Protein AF-A0A0B3AKC8-F1 (afdb_monomer)

Foldseek 3Di:
DDDPPPPVVVVVVVVVVVVVVVVVVVVVVVVCVVVVVVPVVVVLQVLVVFWDKDWDDKPPFAQFKIKTKIATADGHDWFQWKWKWFAQPPDIFDIDIDGGGDDHGDIDIDMDGNNRDGPGQKMWMWTWHQDPVRDTHTHPDTHMDGDDDD

Mean predicted aligned error: 10.07 Å

Radius of gyration: 28.1 Å; Cα contacts (8 Å, |Δi|>4): 269; chains: 1; bounding box: 77×30×83 Å

Nearest PDB structures (foldseek):
  4pw9-assembly1_A  TM=4.532E-01  e=1.188E-01  Sinorhizobium meliloti 1021
  1qvy-assembly3_C  TM=3.817E-01  e=1.068E-01  Homo sapiens
  5eii-assembly2_G  TM=4.552E-01  e=4.509E-01  Saccharomyces cerevisiae
  6tav-assembly1_C  TM=4.743E-01  e=9.516E-01  Homo sapiens
  4rrp-assembly6_R  TM=3.997E-01  e=2.008E+00  Saccharomyces cerevisiae AWRI796

Solvent-accessible surface area (backbone atoms only — not comparable to full-atom values): 8304 Å² total; per-residue (Å²): 138,84,86,74,74,67,63,59,57,56,54,50,52,52,50,53,52,52,52,51,53,52,54,53,53,55,54,50,52,55,52,50,59,61,49,63,68,46,54,60,58,52,50,50,52,55,53,42,69,36,48,48,55,46,69,78,51,76,46,80,42,35,38,54,31,30,34,37,33,41,34,26,43,74,53,55,76,88,40,48,19,39,34,38,34,38,22,52,87,84,50,76,24,41,83,41,80,44,78,49,62,71,58,64,67,39,74,46,80,43,80,40,70,58,31,59,33,59,60,50,36,32,37,36,36,27,48,27,38,67,44,98,86,71,46,80,45,64,39,94,63,63,42,70,39,74,54,85,81,128

Sequence (150 aa):
METKKGMSAIVITVIMVALALVAVGVVWTVINNLIGGKSDEINLQLECLDIQIESTTATNCTGTACNLFVERKAGGRDIDGIKVVFNDGTISGTVLDRPGNIVPLATVSQSWANVGVNNPIEVGITPYFIGKAGDQQLCPRTNTKTFWKF

Structure (mmCIF, N/CA/C/O backbone):
data_AF-A0A0B3AKC8-F1
#
_entry.id   AF-A0A0B3AKC8-F1
#
loop_
_atom_site.group_PDB
_atom_site.id
_atom_site.type_symbol
_atom_site.label_atom_id
_atom_site.label_alt_id
_atom_site.label_comp_id
_atom_site.label_asym_id
_atom_site.label_entity_id
_atom_site.label_seq_id
_atom_site.pdbx_PDB_ins_code
_atom_site.Cartn_x
_atom_site.Cartn_y
_atom_site.Cartn_z
_atom_site.occupancy
_atom_site.B_iso_or_equiv
_atom_site.auth_seq_id
_atom_site.auth_comp_id
_atom_site.auth_asym_id
_atom_site.auth_atom_id
_atom_site.pdbx_PDB_model_num
ATOM 1 N N . MET A 1 1 ? -55.822 17.132 60.961 1.00 43.38 1 MET A N 1
ATOM 2 C CA . MET A 1 1 ? -55.069 17.799 59.875 1.00 43.38 1 MET A CA 1
ATOM 3 C C . MET A 1 1 ? -53.914 16.887 59.505 1.00 43.38 1 MET A C 1
ATOM 5 O O . MET A 1 1 ? -52.944 16.819 60.244 1.00 43.38 1 MET A O 1
ATOM 9 N N . GLU A 1 2 ? -54.081 16.084 58.457 1.00 51.84 2 GLU A N 1
ATOM 10 C CA . GLU A 1 2 ? -53.165 14.982 58.142 1.00 51.84 2 GLU A CA 1
ATOM 11 C C . GLU A 1 2 ? -51.930 15.451 57.361 1.00 51.84 2 GLU A C 1
ATOM 13 O O . GLU A 1 2 ? -52.012 16.191 56.379 1.00 51.84 2 GLU A O 1
ATOM 18 N N . THR A 1 3 ? -50.761 15.013 57.815 1.00 58.09 3 THR A N 1
ATOM 19 C CA . THR A 1 3 ? -49.432 15.394 57.338 1.00 58.09 3 THR A CA 1
ATOM 20 C C . THR A 1 3 ? -49.045 14.640 56.058 1.00 58.09 3 THR A C 1
ATOM 22 O O . THR A 1 3 ? -48.255 13.705 56.072 1.00 58.09 3 THR A O 1
ATOM 25 N N . LYS A 1 4 ? -49.537 15.095 54.896 1.00 55.31 4 LYS A N 1
ATOM 26 C CA . LYS A 1 4 ? -49.154 14.565 53.563 1.00 55.31 4 LYS A CA 1
ATOM 27 C C . LYS A 1 4 ? -47.834 15.120 52.987 1.00 55.31 4 LYS A C 1
ATOM 29 O O . LYS A 1 4 ? -47.581 14.986 51.795 1.00 55.31 4 LYS A O 1
ATOM 34 N N . LYS A 1 5 ? -46.971 15.750 53.795 1.00 58.25 5 LYS A N 1
ATOM 35 C CA . LYS A 1 5 ? -45.754 16.436 53.301 1.00 58.25 5 LYS A CA 1
ATOM 36 C C . LYS A 1 5 ? -44.542 15.520 53.045 1.00 58.25 5 LYS A C 1
ATOM 38 O O . LYS A 1 5 ? -43.607 15.953 52.385 1.00 58.25 5 LYS A O 1
ATOM 43 N N . GLY A 1 6 ? -44.554 14.267 53.516 1.00 59.62 6 GLY A N 1
ATOM 44 C CA . GLY A 1 6 ? -43.415 13.340 53.379 1.00 59.62 6 GLY A CA 1
ATOM 45 C C . GLY A 1 6 ? -43.325 12.591 52.041 1.00 59.62 6 GLY A C 1
ATOM 46 O O . GLY A 1 6 ? -42.226 12.317 51.569 1.00 59.62 6 GLY A O 1
ATOM 47 N N . MET A 1 7 ? -44.458 12.292 51.390 1.00 60.22 7 MET A N 1
ATOM 48 C CA . MET A 1 7 ? -44.462 11.485 50.157 1.00 60.22 7 MET A CA 1
ATOM 49 C C . MET A 1 7 ? -43.961 12.250 48.921 1.00 60.22 7 MET A C 1
ATOM 51 O O . MET A 1 7 ? -43.312 11.655 48.066 1.00 60.22 7 MET A O 1
ATOM 55 N N . SER A 1 8 ? -44.179 13.567 48.828 1.00 68.19 8 SER A N 1
ATOM 56 C CA . SER A 1 8 ? -43.710 14.348 47.670 1.00 68.19 8 SER A CA 1
ATOM 57 C C . SER A 1 8 ? -42.188 14.463 47.589 1.00 68.19 8 SER A C 1
ATOM 59 O O . SER A 1 8 ? -41.654 14.515 46.488 1.00 68.19 8 SER A O 1
ATOM 61 N N . ALA A 1 9 ? -41.479 14.470 48.722 1.00 83.06 9 ALA A N 1
ATOM 62 C CA . ALA A 1 9 ? -40.024 14.620 48.721 1.00 83.06 9 ALA A CA 1
ATOM 63 C C . ALA A 1 9 ? -39.324 13.405 48.089 1.00 83.06 9 ALA A C 1
ATOM 65 O O . ALA A 1 9 ? -38.427 13.567 47.268 1.00 83.06 9 ALA A O 1
ATOM 66 N N . ILE A 1 10 ? -39.784 12.196 48.419 1.00 88.88 10 ILE A N 1
ATOM 67 C CA . ILE A 1 10 ? -39.231 10.938 47.894 1.00 88.88 10 ILE A CA 1
ATOM 68 C C . ILE A 1 10 ? -39.519 10.800 46.397 1.00 88.88 10 ILE A C 1
ATOM 70 O O . ILE A 1 10 ? -38.665 10.381 45.623 1.00 88.88 10 ILE A O 1
ATOM 74 N N . VAL A 1 11 ? -40.718 11.191 45.963 1.00 89.12 11 VAL A N 1
ATOM 75 C CA . VAL A 1 11 ? -41.076 11.148 44.540 1.00 89.12 11 VAL A CA 1
ATOM 76 C C . VAL A 1 11 ? -40.176 12.087 43.730 1.00 89.12 11 VAL A C 1
ATOM 78 O O . VAL A 1 11 ? -39.688 11.705 42.670 1.00 89.12 11 VAL A O 1
ATOM 81 N N . ILE A 1 12 ? -39.881 13.282 44.249 1.00 90.12 12 ILE A N 1
ATOM 82 C CA . ILE A 1 12 ? -38.999 14.245 43.577 1.00 90.12 12 ILE A CA 1
ATOM 83 C C . ILE A 1 12 ? -37.561 13.720 43.479 1.00 90.12 12 ILE A C 1
ATOM 85 O O . ILE A 1 12 ? -36.944 13.848 42.421 1.00 90.12 12 ILE A O 1
ATOM 89 N N . THR A 1 13 ? -37.021 13.105 44.536 1.00 91.88 13 THR A N 1
ATOM 90 C CA . THR A 1 13 ? -35.653 12.562 44.497 1.00 91.88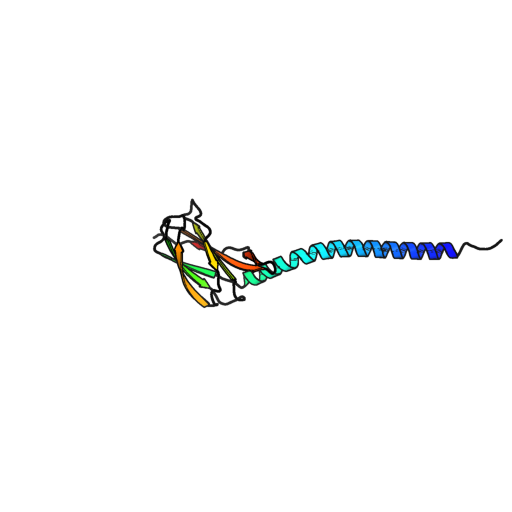 13 THR A CA 1
ATOM 91 C C . THR A 1 13 ? -35.530 11.400 43.516 1.00 91.88 13 THR A C 1
ATOM 93 O O . THR A 1 13 ? -34.560 11.347 42.762 1.00 91.88 13 THR A O 1
ATOM 96 N N . VAL A 1 14 ? -36.528 10.515 43.446 1.00 92.44 14 VAL A N 1
ATOM 97 C CA . VAL A 1 14 ? -36.554 9.420 42.464 1.00 92.44 14 VAL A CA 1
ATOM 98 C C . VAL A 1 14 ? -36.604 9.960 41.033 1.00 92.44 14 VAL A C 1
ATOM 100 O O . VAL A 1 14 ? -35.860 9.483 40.179 1.00 92.44 14 VAL A O 1
ATOM 103 N N . ILE A 1 15 ? -37.414 10.991 40.770 1.00 93.62 15 ILE A N 1
ATOM 104 C CA . ILE A 1 15 ? -37.479 11.631 39.448 1.00 93.62 15 ILE A CA 1
ATOM 105 C C . ILE A 1 15 ? -36.144 12.302 39.095 1.00 93.62 15 ILE A C 1
ATOM 107 O O . ILE A 1 15 ? -35.675 12.149 37.969 1.00 93.62 15 ILE A O 1
ATOM 111 N N . MET A 1 16 ? -35.489 12.987 40.041 1.00 94.00 16 MET A N 1
ATOM 112 C CA . MET A 1 16 ? -34.156 13.562 39.809 1.00 94.00 16 MET A CA 1
ATOM 113 C C . MET A 1 16 ? -33.124 12.496 39.433 1.00 94.00 16 MET A C 1
ATOM 115 O O . MET A 1 16 ? -32.374 12.683 38.476 1.00 94.00 16 MET A O 1
ATOM 119 N N . VAL A 1 17 ? -33.094 11.371 40.154 1.00 95.31 17 VAL A N 1
ATOM 120 C CA . VAL A 1 17 ? -32.161 10.273 39.861 1.00 95.31 17 VAL A CA 1
ATOM 121 C C . VAL A 1 17 ? -32.475 9.640 38.504 1.00 95.31 17 VAL A C 1
ATOM 123 O O . VAL A 1 17 ? -31.561 9.399 37.717 1.00 95.31 17 VAL A O 1
ATOM 126 N N . ALA A 1 18 ? -33.754 9.431 38.182 1.00 94.75 18 ALA A N 1
ATOM 127 C CA . ALA A 1 18 ? -34.166 8.893 36.888 1.00 94.75 18 ALA A CA 1
ATOM 128 C C . ALA A 1 18 ? -33.732 9.802 35.724 1.00 94.75 18 ALA A C 1
ATOM 130 O O . ALA A 1 18 ? -33.176 9.318 34.739 1.00 94.75 18 ALA A O 1
ATOM 131 N N . LEU A 1 19 ? -33.911 11.121 35.854 1.00 95.31 19 LEU A N 1
ATOM 132 C CA . LEU A 1 19 ? -33.470 12.093 34.849 1.00 95.31 19 LEU A CA 1
ATOM 133 C C . LEU A 1 19 ? -31.944 12.112 34.687 1.00 95.31 19 LEU A C 1
ATOM 135 O O . LEU A 1 19 ? -31.450 12.204 33.563 1.00 95.31 19 LEU A O 1
ATOM 139 N N . ALA A 1 20 ? -31.195 11.970 35.782 1.00 95.75 20 ALA A N 1
ATOM 140 C CA . ALA A 1 20 ? -29.739 11.878 35.725 1.00 95.75 20 ALA A CA 1
ATOM 141 C C . ALA A 1 20 ? -29.271 10.627 34.958 1.00 95.75 20 ALA A C 1
ATOM 143 O O . ALA A 1 20 ? -28.373 10.724 34.123 1.00 95.75 20 ALA A O 1
ATOM 144 N N . LEU A 1 21 ? -29.908 9.469 35.169 1.00 95.38 21 LEU A N 1
ATOM 145 C CA . LEU A 1 21 ? -29.582 8.238 34.437 1.00 95.38 21 LEU A CA 1
ATOM 146 C C . LEU A 1 21 ? -29.880 8.356 32.938 1.00 95.38 21 LEU A C 1
ATOM 148 O O . LEU A 1 21 ? -29.085 7.896 32.118 1.00 95.38 21 LEU A O 1
ATOM 152 N N . VAL A 1 22 ? -30.983 9.016 32.572 1.00 96.00 22 VAL A N 1
ATOM 153 C CA . VAL A 1 22 ? -31.310 9.298 31.165 1.00 96.00 22 VAL A CA 1
ATOM 154 C C . VAL A 1 22 ? -30.238 10.182 30.531 1.00 96.00 22 VAL A C 1
ATOM 156 O O . VAL A 1 22 ? -29.753 9.868 29.445 1.00 96.00 22 VAL A O 1
ATOM 159 N N . ALA A 1 23 ? -29.815 11.246 31.219 1.00 95.25 23 ALA A N 1
ATOM 160 C CA . ALA A 1 23 ? -28.760 12.128 30.728 1.00 95.25 23 ALA A CA 1
ATOM 161 C C . ALA A 1 23 ? -27.441 11.369 30.488 1.00 95.25 23 ALA A C 1
ATOM 163 O O . ALA A 1 23 ? -26.830 11.515 29.429 1.00 95.25 23 ALA A O 1
ATOM 164 N N . VAL A 1 24 ? -27.036 10.500 31.423 1.00 95.50 24 VAL 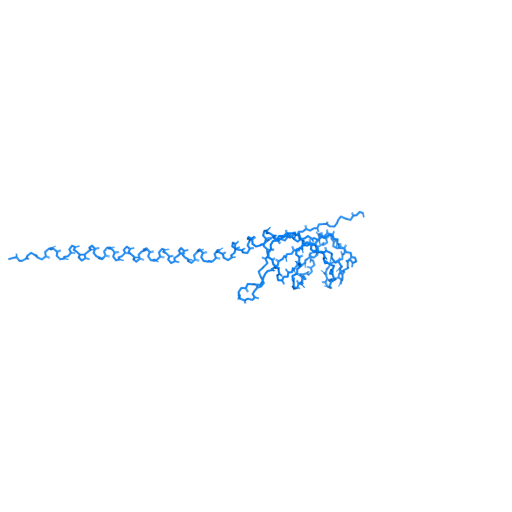A N 1
ATOM 165 C CA . VAL A 1 24 ? -25.841 9.651 31.269 1.00 95.50 24 VAL A CA 1
ATOM 166 C C . VAL A 1 24 ? -25.986 8.689 30.084 1.00 95.50 24 VAL A C 1
ATOM 168 O O . VAL A 1 24 ? -25.044 8.532 29.308 1.00 95.50 24 VAL A O 1
ATOM 171 N N . GLY A 1 25 ? -27.165 8.091 29.889 1.00 94.12 25 GLY A N 1
ATOM 172 C CA . GLY A 1 25 ? -27.431 7.186 28.765 1.00 94.12 25 GLY A CA 1
ATOM 173 C C . GLY A 1 25 ? -27.289 7.856 27.392 1.00 94.12 25 GLY A C 1
ATOM 174 O O . GLY A 1 25 ? -26.708 7.278 26.468 1.00 94.12 25 GLY A O 1
ATOM 175 N N . VAL A 1 26 ? -27.752 9.103 27.261 1.00 93.44 26 VAL A N 1
ATOM 176 C CA . VAL A 1 26 ? -27.596 9.881 26.019 1.00 93.44 26 VAL A CA 1
ATOM 177 C C . VAL A 1 26 ? -26.122 10.187 25.752 1.00 93.44 26 VAL A C 1
ATOM 179 O O . VAL A 1 26 ? -25.644 9.969 24.638 1.00 93.44 26 VAL A O 1
ATOM 182 N N . VAL A 1 27 ? -25.379 10.622 26.775 1.00 93.94 27 VAL A N 1
ATOM 183 C CA . VAL A 1 27 ? -23.939 10.903 26.650 1.00 93.94 27 VAL A CA 1
ATOM 184 C C . VAL A 1 27 ? -23.167 9.648 26.234 1.00 93.94 27 VAL A C 1
ATOM 186 O O . VAL A 1 27 ? -22.337 9.714 25.327 1.00 93.94 27 VAL A O 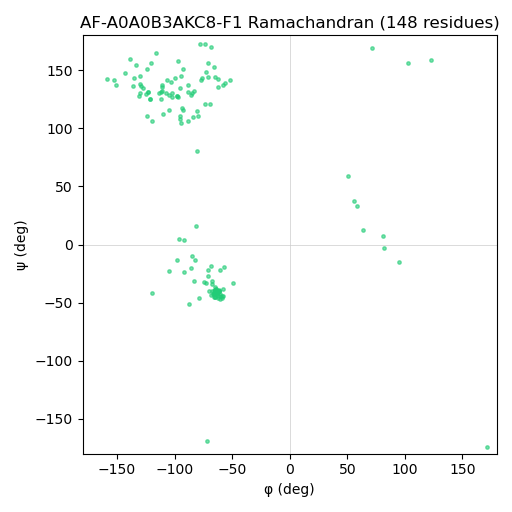1
ATOM 189 N N . TRP A 1 28 ? -23.481 8.489 26.820 1.00 91.81 28 TRP A N 1
ATOM 190 C CA . TRP A 1 28 ? -22.833 7.222 26.471 1.00 91.81 28 TRP A CA 1
ATOM 191 C C . TRP A 1 28 ? -23.058 6.825 25.009 1.00 91.81 28 TRP A C 1
ATOM 193 O O . TRP A 1 28 ? -22.132 6.377 24.336 1.00 91.81 28 TRP A O 1
ATOM 203 N N . THR A 1 29 ? -24.266 7.050 24.490 1.00 90.44 29 THR A N 1
ATOM 204 C CA . THR A 1 29 ? -24.606 6.744 23.092 1.00 90.44 29 THR A CA 1
ATOM 205 C C . THR A 1 29 ? -23.765 7.572 22.118 1.00 90.44 29 THR A C 1
ATOM 207 O O . THR A 1 29 ? -23.222 7.035 21.152 1.00 90.44 29 THR A O 1
ATOM 210 N N . VAL A 1 30 ? -23.598 8.871 22.389 1.00 88.25 30 VAL A N 1
ATOM 211 C CA . VAL A 1 30 ? -22.768 9.759 21.558 1.00 88.25 30 VAL A CA 1
ATOM 212 C C . VAL A 1 30 ? -21.299 9.341 21.605 1.00 88.25 30 VAL A C 1
ATOM 214 O O . VAL A 1 30 ? -20.660 9.237 20.560 1.00 88.25 30 VAL A O 1
ATOM 217 N N . ILE A 1 31 ? -20.771 9.047 22.798 1.00 88.19 31 ILE A N 1
ATOM 218 C CA . ILE A 1 31 ? -19.385 8.592 22.969 1.00 88.19 31 ILE A CA 1
ATOM 219 C C . ILE A 1 31 ? -19.147 7.280 22.210 1.00 88.19 31 ILE A C 1
ATOM 221 O O . ILE A 1 31 ? -18.173 7.170 21.469 1.00 88.19 31 ILE A O 1
ATOM 225 N N . ASN A 1 32 ? -20.048 6.305 22.340 1.00 85.62 32 ASN A N 1
ATOM 226 C CA . ASN A 1 32 ? -19.888 4.997 21.710 1.00 85.62 32 ASN A CA 1
ATOM 227 C C . ASN A 1 32 ? -19.917 5.082 20.175 1.00 85.62 32 ASN A C 1
ATOM 229 O O . ASN A 1 32 ? -19.111 4.437 19.506 1.00 85.62 32 ASN A O 1
ATOM 233 N N . ASN A 1 33 ? -20.784 5.934 19.619 1.00 82.06 33 ASN A N 1
ATOM 234 C CA . ASN A 1 33 ? -20.830 6.182 18.177 1.00 82.06 33 ASN A CA 1
ATOM 235 C C . ASN A 1 33 ? -19.547 6.855 17.658 1.00 82.06 33 ASN A C 1
ATOM 237 O O . ASN A 1 33 ? -19.085 6.530 16.566 1.00 82.06 33 ASN A O 1
ATOM 241 N N . LEU A 1 34 ? -18.942 7.762 18.435 1.00 80.38 34 LEU A N 1
ATOM 242 C CA . LEU A 1 34 ? -17.689 8.428 18.060 1.00 80.38 34 LEU A CA 1
ATOM 243 C C . LEU A 1 34 ? -16.463 7.508 18.151 1.00 80.38 34 LEU A C 1
ATOM 245 O O . LEU A 1 34 ? -15.528 7.668 17.367 1.00 80.38 34 LEU A O 1
ATOM 249 N N . ILE A 1 35 ? -16.443 6.573 19.103 1.00 77.88 35 ILE A N 1
ATOM 250 C CA . ILE A 1 35 ? -15.322 5.641 19.292 1.00 77.88 35 ILE A CA 1
ATOM 251 C C . ILE A 1 35 ? -15.387 4.503 18.270 1.00 77.88 35 ILE A C 1
ATOM 253 O O . ILE A 1 35 ? -14.376 4.214 17.631 1.00 77.88 35 ILE A O 1
ATOM 257 N N . GLY A 1 36 ? -16.565 3.901 18.067 1.00 69.88 36 GLY A N 1
ATOM 258 C CA . GLY A 1 36 ? -16.727 2.738 17.190 1.00 69.88 36 GLY A CA 1
ATOM 259 C C . GLY A 1 36 ? -16.284 2.991 15.746 1.00 69.88 36 GLY A C 1
ATOM 260 O O . GLY A 1 36 ? -15.638 2.136 15.153 1.00 69.88 36 GLY A O 1
ATOM 261 N N . GLY A 1 37 ? -16.545 4.187 15.207 1.00 66.38 37 GLY A N 1
ATOM 262 C CA . GLY A 1 37 ? -16.121 4.546 13.849 1.00 66.38 37 GLY A CA 1
ATOM 263 C C . GLY A 1 37 ? -14.610 4.760 13.682 1.00 66.38 37 GLY A C 1
ATOM 264 O O . GLY A 1 37 ? -14.103 4.642 12.574 1.00 66.38 37 GLY A O 1
ATOM 265 N N . LYS A 1 38 ? -13.874 5.058 14.762 1.00 63.62 38 LYS A N 1
ATOM 266 C CA . LYS A 1 38 ? -12.427 5.337 14.702 1.00 63.62 38 LYS A CA 1
ATOM 267 C C . LYS A 1 38 ? -11.560 4.101 14.908 1.00 63.62 38 LYS A C 1
ATOM 269 O O . LYS A 1 38 ? -10.408 4.093 14.486 1.00 63.62 38 LYS A O 1
ATOM 274 N N . SER A 1 39 ? -12.080 3.068 15.567 1.00 67.69 39 SER A N 1
ATOM 275 C CA . SER A 1 39 ? -11.304 1.866 15.881 1.00 67.69 39 SER A CA 1
ATOM 276 C C . SER A 1 39 ? -10.854 1.098 14.635 1.00 67.69 39 SER A C 1
ATOM 278 O O . SER A 1 39 ? -9.720 0.624 14.610 1.00 67.69 39 SER A O 1
ATOM 280 N N . ASP A 1 40 ? -11.692 1.016 13.599 1.00 68.25 40 ASP A N 1
ATOM 281 C CA . ASP A 1 40 ? -11.337 0.315 12.358 1.00 68.25 40 ASP A CA 1
ATOM 282 C C . ASP A 1 40 ? -10.261 1.074 11.557 1.00 68.25 40 ASP A C 1
ATOM 284 O O . ASP A 1 40 ? -9.308 0.466 11.074 1.00 68.25 40 ASP A O 1
ATOM 288 N N . GLU A 1 41 ? -10.339 2.409 11.500 1.00 70.06 41 GLU A N 1
ATOM 289 C CA . GLU A 1 41 ? -9.332 3.243 10.826 1.00 70.06 41 GLU A CA 1
ATOM 290 C C . GLU A 1 41 ? -7.961 3.167 11.522 1.00 70.06 41 GLU A C 1
ATOM 292 O O . GLU A 1 41 ? -6.923 3.089 10.864 1.00 70.06 41 GLU A O 1
ATOM 297 N N . ILE A 1 42 ? -7.948 3.133 12.860 1.00 74.88 42 ILE A N 1
ATOM 298 C CA . ILE A 1 42 ? -6.716 2.971 13.647 1.00 74.88 42 ILE A CA 1
ATOM 299 C C . ILE A 1 42 ? -6.087 1.598 13.392 1.00 74.88 42 ILE A C 1
ATOM 301 O O . ILE A 1 42 ? -4.867 1.499 13.274 1.00 74.88 42 ILE A O 1
ATOM 305 N N . ASN A 1 43 ? -6.898 0.543 13.292 1.00 78.94 43 ASN A N 1
ATOM 306 C CA . ASN A 1 43 ? -6.389 -0.803 13.048 1.00 78.94 43 ASN A CA 1
ATOM 307 C C . ASN A 1 43 ? -5.730 -0.905 11.664 1.00 78.94 43 ASN A C 1
ATOM 309 O O . ASN A 1 43 ? -4.588 -1.345 11.564 1.00 78.94 43 ASN A O 1
ATOM 313 N N . LEU A 1 44 ? -6.379 -0.365 10.625 1.00 83.94 44 LEU A N 1
ATOM 314 C CA . LEU A 1 44 ? -5.805 -0.289 9.280 1.00 83.94 44 LEU A CA 1
ATOM 315 C C . LEU A 1 44 ? -4.479 0.490 9.269 1.00 83.94 44 LEU A C 1
ATOM 317 O O . LEU A 1 44 ? -3.504 0.059 8.661 1.00 83.94 44 LEU A O 1
ATOM 321 N N . GLN A 1 45 ? -4.408 1.630 9.966 1.00 83.19 45 GLN A N 1
ATOM 322 C CA . GLN A 1 45 ? -3.175 2.420 10.056 1.00 83.19 45 GLN A CA 1
ATOM 323 C C . GLN A 1 45 ? -2.025 1.646 10.710 1.00 83.19 45 GLN A C 1
ATOM 325 O O . GLN A 1 45 ? -0.887 1.753 10.249 1.00 83.19 45 GLN A O 1
ATOM 330 N N . LEU A 1 46 ? -2.311 0.871 11.759 1.00 83.00 46 LEU A N 1
ATOM 331 C CA . LEU A 1 46 ? -1.321 0.026 12.426 1.00 83.00 46 LEU A CA 1
ATOM 332 C C . LEU A 1 46 ? -0.878 -1.136 11.531 1.00 83.00 46 LEU A C 1
ATOM 334 O O . LEU A 1 46 ? 0.321 -1.380 11.416 1.00 83.00 46 LEU A O 1
ATOM 338 N N . GLU A 1 47 ? -1.814 -1.804 10.853 1.00 84.69 47 GLU A N 1
ATOM 339 C CA . GLU A 1 47 ? -1.503 -2.880 9.905 1.00 84.69 47 GLU A CA 1
ATOM 340 C C . GLU A 1 47 ? -0.646 -2.367 8.734 1.00 84.69 47 GLU A C 1
ATOM 342 O O . GLU A 1 47 ? 0.320 -3.016 8.334 1.00 84.69 47 GLU A O 1
ATOM 347 N N . CYS A 1 48 ? -0.937 -1.168 8.230 1.00 88.19 48 CYS A N 1
ATOM 348 C CA . CYS A 1 48 ? -0.174 -0.523 7.164 1.00 88.19 48 CYS A CA 1
ATOM 349 C C . CYS A 1 48 ? 1.216 -0.038 7.595 1.00 88.19 48 CYS A C 1
ATOM 351 O O . CYS A 1 48 ? 2.100 0.069 6.748 1.00 88.19 48 CYS A O 1
ATOM 353 N N . LEU A 1 49 ? 1.428 0.283 8.876 1.00 85.88 49 LEU A N 1
ATOM 354 C CA . LEU A 1 49 ? 2.720 0.777 9.368 1.00 85.88 49 LEU A CA 1
ATOM 355 C C . LEU A 1 49 ? 3.810 -0.302 9.308 1.00 85.88 49 LEU A C 1
ATOM 357 O O . LEU A 1 49 ? 4.975 0.007 9.058 1.00 85.88 49 LEU A O 1
ATOM 361 N N . ASP A 1 50 ? 3.420 -1.556 9.526 1.00 85.50 50 ASP A N 1
ATOM 362 C CA . ASP A 1 50 ? 4.312 -2.718 9.497 1.00 85.50 50 ASP A CA 1
ATOM 363 C C . ASP A 1 50 ? 4.515 -3.262 8.065 1.00 85.50 50 ASP A C 1
ATOM 365 O O . ASP A 1 50 ? 5.385 -4.090 7.801 1.00 85.50 50 ASP A O 1
ATOM 369 N N . ILE A 1 51 ? 3.739 -2.770 7.091 1.00 89.31 51 ILE A N 1
ATOM 370 C CA . ILE A 1 51 ? 3.892 -3.138 5.682 1.00 89.31 51 ILE A CA 1
ATOM 371 C C . ILE A 1 51 ? 4.755 -2.113 4.965 1.00 89.31 51 ILE A C 1
ATOM 373 O O . ILE A 1 51 ? 4.332 -1.008 4.626 1.00 89.31 51 ILE A O 1
ATOM 377 N N . GLN A 1 52 ? 5.968 -2.540 4.639 1.00 87.50 52 GLN A N 1
ATOM 378 C CA . GLN A 1 52 ? 6.891 -1.775 3.814 1.00 87.50 52 GLN A CA 1
ATOM 379 C C . GLN A 1 52 ? 7.052 -2.463 2.460 1.00 87.50 52 GLN A C 1
ATOM 381 O O . GLN A 1 52 ? 7.587 -3.571 2.359 1.00 87.50 52 GLN A O 1
ATOM 386 N N . ILE A 1 53 ? 6.558 -1.797 1.417 1.00 89.56 53 ILE A N 1
ATOM 387 C CA . ILE A 1 53 ? 6.674 -2.237 0.028 1.00 89.56 53 ILE A CA 1
ATOM 388 C C . ILE A 1 53 ? 7.400 -1.151 -0.743 1.00 89.56 53 ILE A C 1
ATOM 390 O O . ILE A 1 53 ? 6.971 0.002 -0.756 1.00 89.56 53 ILE A O 1
ATOM 394 N N . GLU A 1 54 ? 8.478 -1.536 -1.406 1.00 88.50 54 GLU A N 1
ATOM 395 C CA . GLU A 1 54 ? 9.328 -0.636 -2.165 1.00 88.50 54 GLU A CA 1
ATOM 396 C C . GLU A 1 54 ? 9.447 -1.109 -3.613 1.00 88.50 54 GLU A C 1
ATOM 398 O O . GLU A 1 54 ? 9.378 -2.299 -3.925 1.00 88.50 54 GLU A O 1
ATOM 403 N N . SER A 1 55 ? 9.651 -0.154 -4.515 1.00 85.94 55 SER A N 1
ATOM 404 C CA . SER A 1 55 ? 10.080 -0.445 -5.878 1.00 85.94 55 SER A CA 1
ATOM 405 C C . SER A 1 55 ? 11.603 -0.482 -5.937 1.00 85.94 55 SER A C 1
ATOM 407 O O . SER A 1 55 ? 12.266 0.463 -5.499 1.00 85.94 55 SER A O 1
ATOM 409 N N . THR A 1 56 ? 12.157 -1.526 -6.548 1.00 78.81 56 THR A N 1
ATOM 410 C CA . THR A 1 56 ? 13.600 -1.635 -6.788 1.00 78.81 56 THR A CA 1
ATOM 411 C C . THR A 1 56 ? 13.983 -0.964 -8.104 1.00 78.81 56 THR A C 1
ATOM 413 O O . THR A 1 56 ? 14.907 -0.153 -8.156 1.00 78.81 56 THR A O 1
ATOM 416 N N . THR A 1 57 ? 13.293 -1.294 -9.197 1.00 82.56 57 THR A N 1
ATOM 417 C CA . THR A 1 57 ? 13.623 -0.808 -10.545 1.00 82.56 57 THR A CA 1
ATOM 418 C C . THR A 1 57 ? 12.404 -0.922 -11.455 1.00 82.56 57 THR A C 1
ATOM 420 O O . THR A 1 57 ? 11.668 -1.907 -11.379 1.00 82.56 57 THR A O 1
ATOM 423 N N . ALA A 1 58 ? 12.222 0.060 -12.339 1.00 85.06 58 ALA A N 1
ATOM 424 C CA . ALA A 1 58 ? 11.297 -0.014 -13.461 1.00 85.06 58 ALA A CA 1
ATOM 425 C C . ALA A 1 58 ? 12.080 -0.075 -14.780 1.00 85.06 58 ALA A C 1
ATOM 427 O O . ALA A 1 58 ? 13.023 0.690 -14.983 1.00 85.06 58 ALA A O 1
ATOM 428 N N . THR A 1 59 ? 11.723 -1.001 -15.668 1.00 85.69 59 THR A N 1
ATOM 429 C CA . THR A 1 59 ? 12.383 -1.203 -16.965 1.00 85.69 59 THR A CA 1
ATOM 430 C C . THR A 1 59 ? 11.367 -1.353 -18.092 1.00 85.69 59 THR A C 1
ATOM 432 O O . THR A 1 59 ? 10.226 -1.762 -17.879 1.00 85.69 59 THR A O 1
ATOM 435 N N . ASN A 1 60 ? 11.790 -1.026 -19.318 1.00 86.75 60 ASN A N 1
ATOM 436 C CA . ASN A 1 60 ? 10.967 -1.123 -20.532 1.00 86.75 60 ASN A CA 1
ATOM 437 C C . ASN A 1 60 ? 9.645 -0.343 -20.447 1.00 86.75 60 ASN A C 1
ATOM 439 O O . ASN A 1 60 ? 8.618 -0.808 -20.932 1.00 86.75 60 ASN A O 1
ATOM 443 N N . CYS A 1 61 ? 9.667 0.830 -19.810 1.00 85.50 61 CYS A N 1
ATOM 444 C CA . CYS A 1 61 ? 8.458 1.585 -19.506 1.00 85.50 61 CYS A CA 1
ATOM 445 C C . CYS A 1 61 ? 8.065 2.533 -20.641 1.00 85.50 61 CYS A C 1
ATOM 447 O O . CYS A 1 61 ? 8.655 3.591 -20.861 1.00 85.50 61 CYS A O 1
ATOM 449 N N . THR A 1 62 ? 7.015 2.127 -21.333 1.00 84.75 62 THR A N 1
ATOM 450 C CA . THR A 1 62 ? 6.294 2.834 -22.386 1.00 84.75 62 THR A CA 1
ATOM 451 C C . THR A 1 62 ? 4.869 3.104 -21.904 1.00 84.75 62 THR A C 1
ATOM 453 O O . THR A 1 62 ? 4.395 2.471 -20.961 1.00 84.75 62 THR A O 1
ATOM 456 N N . GLY A 1 63 ? 4.143 3.998 -22.573 1.00 81.38 63 GLY A N 1
ATOM 457 C CA . GLY A 1 63 ? 2.755 4.319 -22.227 1.00 81.38 63 GLY A CA 1
ATOM 458 C C . GLY A 1 63 ? 1.821 3.105 -22.223 1.00 81.38 63 GLY A C 1
ATOM 459 O O . GLY A 1 63 ? 0.770 3.145 -21.588 1.00 81.38 63 GLY A O 1
ATOM 460 N N . THR A 1 64 ? 2.201 2.013 -22.887 1.00 88.62 64 THR A N 1
ATOM 461 C CA . THR A 1 64 ? 1.411 0.783 -22.986 1.00 88.62 64 THR A CA 1
ATOM 462 C C . THR A 1 64 ? 1.929 -0.359 -22.123 1.00 88.62 64 THR A C 1
ATOM 464 O O . THR A 1 64 ? 1.137 -1.241 -21.806 1.00 88.62 64 THR A O 1
ATOM 467 N N . ALA A 1 65 ? 3.207 -0.373 -21.738 1.00 89.06 65 ALA A N 1
ATOM 468 C CA . ALA A 1 65 ? 3.796 -1.466 -20.969 1.00 89.06 65 ALA A CA 1
ATOM 469 C C . ALA A 1 65 ? 4.970 -1.004 -20.098 1.00 89.06 65 ALA A C 1
ATOM 471 O O . ALA A 1 65 ? 5.780 -0.209 -20.559 1.00 89.06 65 ALA A O 1
ATOM 472 N N . CYS A 1 66 ? 5.105 -1.526 -18.877 1.00 91.50 66 CYS A N 1
ATOM 473 C CA . CYS A 1 66 ? 6.251 -1.277 -17.991 1.00 91.50 66 CYS A CA 1
ATOM 474 C C . CYS A 1 66 ? 6.485 -2.479 -17.074 1.00 91.50 66 CYS A C 1
ATOM 476 O O . CYS A 1 66 ? 5.539 -3.039 -16.521 1.00 91.50 66 CYS A O 1
ATOM 478 N N . ASN A 1 67 ? 7.745 -2.871 -16.893 1.00 91.25 67 ASN A N 1
ATOM 479 C CA . ASN A 1 67 ? 8.120 -3.917 -15.951 1.00 91.25 67 ASN A CA 1
ATOM 480 C C . ASN A 1 67 ? 8.597 -3.276 -14.653 1.00 91.25 67 ASN A C 1
ATOM 482 O O . ASN A 1 67 ? 9.486 -2.429 -14.670 1.00 91.25 67 ASN A O 1
ATOM 486 N N . LEU A 1 68 ? 8.029 -3.701 -13.531 1.00 91.75 68 LEU A N 1
ATOM 487 C CA . LEU A 1 68 ? 8.339 -3.183 -12.207 1.00 91.75 68 LEU A CA 1
ATOM 488 C C . LEU A 1 68 ? 8.746 -4.323 -11.281 1.00 91.75 68 LEU A C 1
ATOM 490 O O . LEU A 1 68 ? 8.027 -5.315 -11.148 1.00 91.75 68 LEU A O 1
ATOM 494 N N . PHE A 1 69 ? 9.877 -4.153 -10.607 1.00 91.50 69 PHE A N 1
ATOM 495 C CA . PHE A 1 69 ? 10.288 -5.025 -9.515 1.00 91.50 69 PHE A CA 1
ATOM 496 C C . PHE A 1 69 ? 9.811 -4.430 -8.198 1.00 91.50 69 PHE A C 1
ATOM 498 O O . PHE A 1 69 ? 10.208 -3.323 -7.831 1.00 91.50 69 PHE A O 1
ATOM 505 N N . VAL A 1 70 ? 8.950 -5.175 -7.513 1.00 92.38 70 VAL A N 1
ATOM 506 C CA . VAL A 1 70 ? 8.383 -4.797 -6.222 1.00 92.38 70 VAL A CA 1
ATOM 507 C C . VAL A 1 70 ? 8.938 -5.732 -5.161 1.00 92.38 70 VAL A C 1
ATOM 509 O O . VAL A 1 70 ? 8.813 -6.952 -5.277 1.00 92.38 70 VAL A O 1
ATOM 512 N N . GLU A 1 71 ? 9.535 -5.156 -4.129 1.00 92.19 71 GLU A N 1
ATOM 513 C CA . GLU A 1 71 ? 10.069 -5.865 -2.975 1.00 92.19 71 GLU A CA 1
ATOM 514 C C . GLU A 1 71 ? 9.220 -5.546 -1.747 1.00 92.19 71 GLU A C 1
ATOM 516 O O . GLU A 1 71 ? 8.885 -4.388 -1.486 1.00 92.19 71 GLU A O 1
ATOM 521 N N . ARG A 1 72 ? 8.894 -6.575 -0.966 1.00 92.44 72 ARG A N 1
ATOM 522 C CA . ARG A 1 72 ? 8.295 -6.401 0.355 1.00 92.44 72 ARG A CA 1
ATOM 523 C C . ARG A 1 72 ? 9.339 -6.675 1.433 1.00 92.44 72 ARG A C 1
ATOM 525 O O . ARG A 1 72 ? 9.958 -7.738 1.430 1.00 92.44 72 ARG A O 1
ATOM 532 N N . LYS A 1 73 ? 9.507 -5.754 2.384 1.00 91.19 73 LYS A N 1
ATOM 533 C CA . LYS A 1 73 ? 10.378 -5.962 3.553 1.00 91.19 73 LYS A CA 1
ATOM 534 C C . LYS A 1 73 ? 9.736 -6.930 4.556 1.00 91.19 73 LYS A C 1
ATOM 536 O O . LYS A 1 73 ? 8.594 -7.360 4.394 1.00 91.19 73 LYS A O 1
ATOM 541 N N . ALA A 1 74 ? 10.491 -7.325 5.577 1.00 89.06 74 ALA A N 1
ATOM 542 C CA . ALA A 1 74 ? 9.929 -8.089 6.687 1.00 89.06 74 ALA A CA 1
ATOM 543 C C . ALA A 1 74 ? 8.909 -7.237 7.457 1.00 89.06 74 ALA A C 1
ATOM 545 O O . ALA A 1 74 ? 9.134 -6.041 7.621 1.00 89.06 74 ALA A O 1
ATOM 546 N N . GLY A 1 75 ? 7.838 -7.866 7.944 1.00 87.31 75 GLY A N 1
ATOM 547 C CA . GLY A 1 75 ? 6.820 -7.196 8.754 1.00 87.31 75 GLY A CA 1
ATOM 548 C C . GLY A 1 75 ? 5.406 -7.288 8.184 1.00 87.31 75 GLY A C 1
ATOM 549 O O . GLY A 1 75 ? 5.190 -7.545 6.989 1.00 87.31 75 GLY A O 1
ATOM 550 N N . GLY A 1 76 ? 4.440 -7.102 9.080 1.00 87.44 76 GLY A N 1
ATOM 551 C CA . GLY A 1 76 ? 3.016 -7.065 8.788 1.00 87.44 76 GLY A CA 1
ATOM 552 C C . GLY A 1 76 ? 2.404 -8.419 8.428 1.00 87.44 76 GLY A C 1
ATOM 553 O O . GLY A 1 76 ? 3.079 -9.417 8.172 1.00 87.44 76 GLY A O 1
ATOM 554 N N . ARG A 1 77 ? 1.074 -8.441 8.381 1.00 89.88 77 ARG A N 1
ATOM 555 C CA . ARG A 1 77 ? 0.273 -9.584 7.918 1.00 89.88 77 ARG A CA 1
ATOM 556 C C . ARG A 1 77 ? 0.245 -9.684 6.391 1.00 89.88 77 ARG A C 1
ATOM 558 O O . ARG A 1 77 ? 0.699 -8.779 5.696 1.00 89.88 77 ARG A O 1
ATOM 565 N N . ASP A 1 78 ? -0.322 -10.756 5.852 1.00 92.44 78 ASP A N 1
ATOM 566 C CA . ASP A 1 78 ? -0.558 -10.879 4.409 1.00 92.44 78 ASP A CA 1
ATOM 567 C C . ASP A 1 78 ? -1.433 -9.739 3.871 1.00 92.44 78 ASP A C 1
ATOM 569 O O . ASP A 1 78 ? -2.416 -9.359 4.510 1.00 92.44 78 ASP A O 1
ATOM 573 N N . ILE A 1 79 ? -1.048 -9.206 2.707 1.00 93.62 79 ILE A N 1
ATOM 574 C CA . ILE A 1 79 ? -1.792 -8.157 1.997 1.00 93.62 79 ILE A CA 1
ATOM 575 C C . ILE A 1 79 ? -2.751 -8.777 0.990 1.00 93.62 79 ILE A C 1
ATOM 577 O O . ILE A 1 79 ? -2.457 -9.827 0.411 1.00 93.62 79 ILE A O 1
ATOM 581 N N . ASP A 1 80 ? -3.851 -8.082 0.716 1.00 95.12 80 ASP A N 1
ATOM 582 C CA . ASP A 1 80 ? -4.808 -8.513 -0.303 1.00 95.12 80 ASP A CA 1
ATOM 583 C C . ASP A 1 80 ? -4.424 -8.031 -1.706 1.00 95.12 80 ASP A C 1
ATOM 585 O O . ASP A 1 80 ? -4.837 -8.627 -2.701 1.00 95.12 80 ASP A O 1
ATOM 589 N N . GLY A 1 81 ? -3.583 -7.000 -1.803 1.00 94.25 81 GLY A N 1
ATOM 590 C CA . GLY A 1 81 ? -2.975 -6.584 -3.059 1.00 94.25 81 GLY A CA 1
ATOM 591 C C . GLY A 1 81 ? -2.224 -5.264 -2.969 1.00 94.25 81 GLY A C 1
ATOM 592 O O . GLY A 1 81 ? -2.058 -4.671 -1.899 1.00 94.25 81 GLY A O 1
ATOM 593 N N . ILE A 1 82 ? -1.759 -4.803 -4.127 1.00 94.44 82 ILE A N 1
ATOM 594 C CA . ILE A 1 82 ? -1.122 -3.496 -4.290 1.00 94.44 82 ILE A CA 1
ATOM 595 C C . ILE A 1 82 ? -1.747 -2.738 -5.452 1.00 94.44 82 ILE A C 1
ATOM 597 O O . ILE A 1 82 ? -2.081 -3.315 -6.489 1.00 94.44 82 ILE A O 1
ATOM 601 N N . LYS A 1 83 ? -1.834 -1.420 -5.299 1.00 95.00 83 LYS A N 1
ATOM 602 C CA . LYS A 1 83 ? -2.082 -0.500 -6.402 1.00 95.00 83 LYS A CA 1
ATOM 603 C C . LYS A 1 83 ? -0.814 0.253 -6.746 1.00 95.00 83 LYS A C 1
ATOM 605 O O . LYS A 1 83 ? -0.036 0.608 -5.863 1.00 95.00 83 LYS A O 1
ATOM 610 N N . VAL A 1 84 ? -0.608 0.468 -8.036 1.00 93.94 84 VAL A N 1
ATOM 611 C CA . VAL A 1 84 ? 0.593 1.094 -8.578 1.00 93.94 84 VAL A CA 1
ATOM 612 C C . VAL A 1 84 ? 0.195 2.227 -9.511 1.00 93.94 84 VAL A C 1
ATOM 614 O O . VAL A 1 84 ? -0.710 2.074 -10.330 1.00 93.94 84 VAL A O 1
ATOM 617 N N . VAL A 1 85 ? 0.881 3.359 -9.388 1.00 93.62 85 VAL A N 1
ATOM 618 C CA . VAL A 1 85 ? 0.740 4.515 -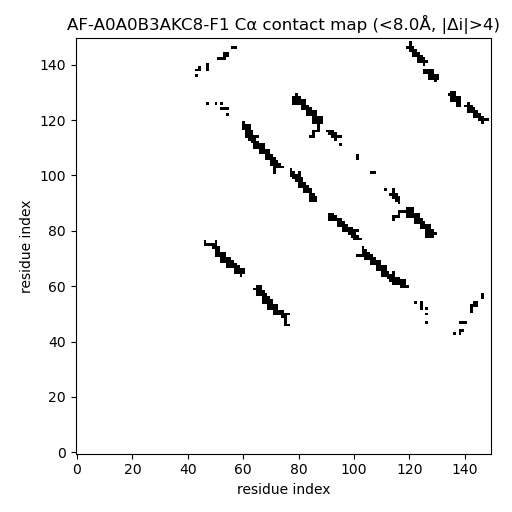10.277 1.00 93.62 85 VAL A CA 1
ATOM 619 C C . VAL A 1 85 ? 2.124 4.942 -10.732 1.00 93.62 85 VAL A C 1
ATOM 621 O O . VAL A 1 85 ? 3.023 5.116 -9.915 1.00 93.62 85 VAL A O 1
ATOM 624 N N . PHE A 1 86 ? 2.294 5.124 -12.035 1.00 93.31 86 PHE A N 1
ATOM 625 C CA . PHE A 1 86 ? 3.531 5.631 -12.622 1.00 93.31 86 PHE A CA 1
ATOM 626 C C . PHE A 1 86 ? 3.387 7.118 -12.934 1.00 93.31 86 PHE A C 1
ATOM 628 O O . PHE A 1 86 ? 2.321 7.552 -13.358 1.00 93.31 86 PHE A O 1
ATOM 635 N N . ASN A 1 87 ? 4.446 7.896 -12.748 1.00 91.44 87 ASN A N 1
ATOM 636 C CA . ASN A 1 87 ? 4.440 9.343 -12.944 1.00 91.44 87 ASN A CA 1
ATOM 637 C C . ASN A 1 87 ? 5.703 9.772 -13.707 1.00 91.44 87 ASN A C 1
ATOM 639 O O . ASN A 1 87 ? 6.801 9.292 -13.421 1.00 91.44 87 ASN A O 1
ATOM 643 N N . ASP A 1 88 ? 5.555 10.656 -14.693 1.00 89.38 88 ASP A N 1
ATOM 644 C CA . ASP A 1 88 ? 6.667 11.223 -15.477 1.00 89.38 88 ASP A CA 1
ATOM 645 C C . ASP A 1 88 ? 7.150 12.595 -14.960 1.00 89.38 88 ASP A C 1
ATOM 647 O O . ASP A 1 88 ? 8.034 13.212 -15.553 1.00 89.38 88 ASP A O 1
ATOM 651 N N . GLY A 1 89 ? 6.593 13.056 -13.836 1.00 85.94 89 GLY A N 1
ATOM 652 C CA . GLY A 1 89 ? 6.864 14.351 -13.209 1.00 85.94 89 GLY A CA 1
ATOM 653 C C . GLY A 1 89 ? 5.872 15.444 -13.604 1.00 85.94 89 GLY A C 1
ATOM 654 O O . GLY A 1 89 ? 5.796 16.464 -12.922 1.00 85.94 89 GLY A O 1
ATOM 655 N N . THR A 1 90 ? 5.094 15.229 -14.666 1.00 86.69 90 THR A N 1
ATOM 656 C CA . THR A 1 90 ? 4.063 16.159 -15.152 1.00 86.69 90 THR A CA 1
ATOM 657 C C . THR A 1 90 ? 2.681 15.514 -15.127 1.00 86.69 90 THR A C 1
ATOM 659 O O . THR A 1 90 ? 1.700 16.149 -14.742 1.00 86.69 90 THR A O 1
ATOM 662 N N . ILE A 1 91 ? 2.600 14.250 -15.537 1.00 88.19 91 ILE A N 1
ATOM 663 C CA . ILE A 1 91 ? 1.377 13.478 -15.698 1.00 88.19 91 ILE A CA 1
ATOM 664 C C . ILE A 1 91 ? 1.479 12.220 -14.840 1.00 88.19 91 ILE A C 1
ATOM 666 O O . ILE A 1 91 ? 2.451 11.465 -14.897 1.00 88.19 91 ILE A O 1
ATOM 670 N N . SER A 1 92 ? 0.425 11.969 -14.068 1.00 91.50 92 SER A N 1
ATOM 671 C CA . SER A 1 92 ? 0.206 10.670 -13.437 1.00 91.50 92 SER A CA 1
ATOM 672 C C . SER A 1 92 ? -0.494 9.735 -14.418 1.00 91.50 92 SER A C 1
ATOM 674 O O . SER A 1 92 ? -1.496 10.098 -15.033 1.00 91.50 92 SER A O 1
ATOM 676 N N . GLY A 1 93 ? 0.047 8.532 -14.560 1.00 89.69 93 GLY A N 1
ATOM 677 C CA . GLY A 1 93 ? -0.520 7.455 -15.353 1.00 89.69 93 GLY A CA 1
ATOM 678 C C . GLY A 1 93 ? -1.761 6.840 -14.714 1.00 89.69 93 GLY A C 1
ATOM 679 O O . GLY A 1 93 ? -2.326 7.343 -13.741 1.00 89.69 93 GLY A O 1
ATOM 680 N N . THR A 1 94 ? -2.200 5.716 -15.268 1.00 91.69 94 THR A N 1
ATOM 681 C CA . THR A 1 94 ? -3.383 5.014 -14.762 1.00 91.69 94 THR A CA 1
ATOM 682 C C . THR A 1 94 ? -3.091 4.314 -13.440 1.00 91.69 94 THR A C 1
ATOM 684 O O . THR A 1 94 ? -1.989 3.801 -13.237 1.00 91.69 94 THR A O 1
ATOM 687 N N . VAL A 1 95 ? -4.104 4.204 -12.580 1.00 93.44 95 VAL A N 1
ATOM 688 C CA . VAL A 1 95 ? -4.040 3.334 -11.401 1.00 93.44 95 VAL A CA 1
ATOM 689 C C . VA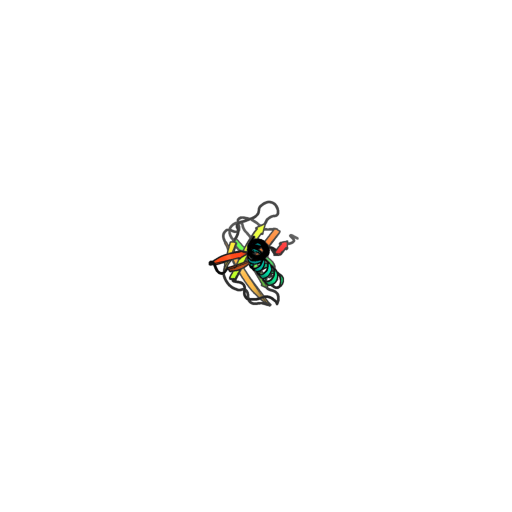L A 1 95 ? -4.159 1.884 -11.845 1.00 93.44 95 VAL A C 1
ATOM 691 O O . VAL A 1 95 ? -5.157 1.489 -12.447 1.00 93.44 95 VAL A O 1
ATOM 694 N N . LEU A 1 96 ? -3.146 1.092 -11.521 1.00 94.00 96 LEU A N 1
ATOM 695 C CA . LEU A 1 96 ? -3.066 -0.318 -11.867 1.00 94.00 96 LEU A CA 1
ATOM 696 C C . LEU A 1 96 ? -3.204 -1.164 -10.605 1.00 94.00 96 LEU A C 1
ATOM 698 O O . LEU A 1 96 ? -2.620 -0.836 -9.575 1.00 94.00 96 LEU A O 1
ATOM 702 N N . ASP A 1 97 ? -3.978 -2.244 -10.676 1.00 94.81 97 ASP A N 1
ATOM 703 C CA . ASP A 1 97 ? -4.245 -3.131 -9.541 1.00 94.81 97 ASP A CA 1
ATOM 704 C C . ASP A 1 97 ? -3.590 -4.490 -9.766 1.00 94.81 97 ASP A C 1
ATOM 706 O O . ASP A 1 97 ? -3.752 -5.107 -10.822 1.00 94.81 97 ASP A O 1
ATOM 710 N N . ARG A 1 98 ? -2.865 -4.960 -8.755 1.00 93.38 98 ARG A N 1
ATOM 711 C CA . ARG A 1 98 ? -2.441 -6.346 -8.651 1.00 93.38 98 ARG A CA 1
ATOM 712 C C . ARG A 1 98 ? -3.023 -6.932 -7.364 1.00 93.38 98 ARG A C 1
ATOM 714 O O . ARG A 1 98 ? -2.471 -6.666 -6.291 1.00 93.38 98 ARG A O 1
ATOM 721 N N . PRO A 1 99 ? -4.050 -7.789 -7.465 1.00 93.88 99 PRO A N 1
ATOM 722 C CA . PRO A 1 99 ? -4.512 -8.560 -6.327 1.00 93.88 99 PRO A CA 1
ATOM 723 C C . PRO A 1 99 ? -3.500 -9.649 -5.957 1.00 93.88 99 PRO A C 1
ATOM 725 O O . PRO A 1 99 ? -2.720 -10.130 -6.788 1.00 93.88 99 PRO A O 1
ATOM 728 N N . GLY A 1 100 ? -3.559 -10.068 -4.702 1.00 92.69 100 GLY A N 1
ATOM 729 C CA . GLY A 1 100 ? -2.768 -11.146 -4.137 1.00 92.69 100 GLY A CA 1
ATOM 730 C C . GLY A 1 100 ? -1.592 -10.672 -3.289 1.00 92.69 100 GLY A C 1
ATOM 731 O O . GLY A 1 100 ? -1.046 -9.579 -3.452 1.00 92.69 100 GLY A O 1
ATOM 732 N N . ASN A 1 101 ? -1.178 -11.562 -2.390 1.00 93.56 101 ASN A N 1
ATOM 733 C CA . ASN A 1 101 ? -0.113 -11.303 -1.439 1.00 93.56 101 ASN A CA 1
ATOM 734 C C . ASN A 1 101 ? 1.265 -11.251 -2.115 1.00 93.56 101 ASN A C 1
ATOM 736 O O . ASN A 1 101 ? 1.586 -12.033 -3.017 1.00 93.56 101 ASN A O 1
ATOM 740 N N . ILE A 1 102 ? 2.114 -10.365 -1.606 1.00 92.50 102 ILE A N 1
ATOM 741 C CA . ILE A 1 102 ? 3.561 -10.441 -1.786 1.00 92.50 102 ILE A CA 1
ATOM 742 C C . ILE A 1 102 ? 4.103 -10.917 -0.448 1.00 92.50 102 ILE A C 1
ATOM 744 O O . ILE A 1 102 ? 3.933 -10.235 0.560 1.00 92.50 102 ILE A O 1
ATOM 748 N N . VAL A 1 103 ? 4.707 -12.101 -0.429 1.00 92.69 103 VAL A N 1
ATOM 749 C CA . VAL A 1 103 ? 5.233 -12.695 0.806 1.00 92.69 103 VAL A CA 1
ATOM 750 C C . VAL A 1 103 ? 6.336 -11.786 1.378 1.00 92.69 103 VAL A C 1
ATOM 752 O O . VAL A 1 103 ? 7.090 -11.196 0.597 1.00 92.69 103 VAL A O 1
ATOM 755 N N . PRO A 1 104 ? 6.448 -11.627 2.709 1.00 91.94 104 PRO A N 1
ATOM 756 C CA . PRO A 1 104 ? 7.540 -10.867 3.314 1.00 91.94 104 PRO A CA 1
ATOM 757 C C . PRO A 1 104 ? 8.915 -11.324 2.811 1.00 91.94 104 PRO A C 1
ATOM 759 O O . PRO A 1 104 ? 9.142 -12.521 2.632 1.00 91.94 104 PRO A O 1
ATOM 762 N N . LEU A 1 105 ? 9.829 -10.370 2.602 1.00 91.00 105 LEU A N 1
ATOM 763 C CA . LEU A 1 105 ? 11.190 -10.583 2.078 1.00 91.00 105 LEU A CA 1
ATOM 764 C C . LEU A 1 105 ? 11.249 -11.138 0.642 1.00 91.00 105 LEU A C 1
ATOM 766 O O . LEU A 1 105 ? 12.315 -11.548 0.182 1.00 91.00 105 LEU A O 1
ATOM 770 N N . ALA A 1 106 ? 10.130 -11.144 -0.088 1.00 91.75 106 ALA A N 1
ATOM 771 C CA . ALA A 1 106 ? 10.098 -11.543 -1.487 1.00 91.75 106 ALA A CA 1
ATOM 772 C C . ALA A 1 106 ? 10.217 -10.334 -2.424 1.00 91.75 106 ALA A C 1
ATOM 774 O O . ALA A 1 106 ? 9.653 -9.263 -2.185 1.00 91.75 106 ALA A O 1
ATOM 775 N N . THR A 1 107 ? 10.902 -10.550 -3.546 1.00 92.06 107 THR A N 1
ATOM 776 C CA . THR A 1 107 ? 10.893 -9.646 -4.701 1.00 92.06 107 THR A CA 1
ATOM 777 C C . THR A 1 107 ? 10.094 -10.291 -5.819 1.00 92.06 107 THR A C 1
ATOM 779 O O . THR A 1 107 ? 10.331 -11.447 -6.168 1.00 92.06 107 THR A O 1
ATOM 782 N N . VAL A 1 108 ? 9.159 -9.547 -6.401 1.00 92.50 108 VAL A N 1
ATOM 783 C CA . VAL A 1 108 ? 8.357 -10.012 -7.531 1.00 92.50 108 VAL A CA 1
ATOM 784 C C . VAL A 1 108 ? 8.521 -9.055 -8.702 1.00 92.50 108 VAL A C 1
ATOM 786 O O . VAL A 1 108 ? 8.376 -7.843 -8.554 1.00 92.50 108 VAL A O 1
ATOM 789 N N . SER A 1 109 ? 8.800 -9.615 -9.878 1.00 90.88 109 SER A N 1
ATOM 790 C CA . SER A 1 109 ? 8.744 -8.883 -11.141 1.00 90.88 109 SER A CA 1
ATOM 791 C C . SER A 1 109 ? 7.319 -8.912 -11.675 1.00 90.88 109 SER A C 1
ATOM 793 O O . SER A 1 109 ? 6.724 -9.988 -11.757 1.00 90.88 109 SER A O 1
ATOM 795 N N . GLN A 1 110 ? 6.773 -7.750 -12.024 1.00 90.00 110 GLN A N 1
ATOM 796 C CA . GLN A 1 110 ? 5.465 -7.651 -12.657 1.00 90.00 110 GLN A CA 1
ATOM 797 C C . GLN A 1 110 ? 5.484 -6.788 -13.903 1.00 90.00 110 G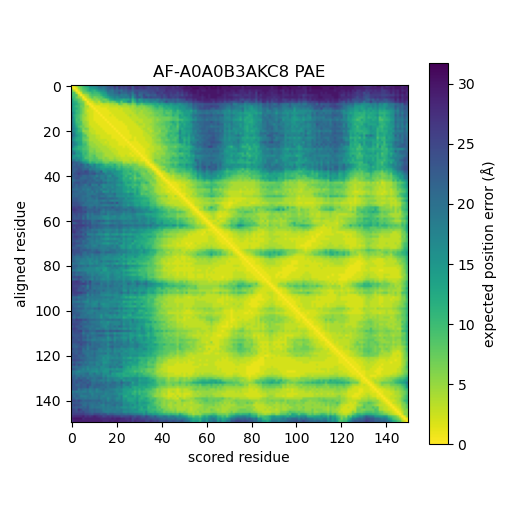LN A C 1
ATOM 799 O O . GLN A 1 110 ? 6.090 -5.717 -13.922 1.00 90.00 110 GLN A O 1
ATOM 804 N N . SER A 1 111 ? 4.782 -7.267 -14.927 1.00 91.38 111 SER A N 1
ATOM 805 C CA . SER A 1 111 ? 4.551 -6.526 -16.159 1.00 91.38 111 SER A CA 1
ATOM 806 C C . SER A 1 111 ? 3.181 -5.871 -16.108 1.00 91.38 111 SER A C 1
ATOM 808 O O . SER A 1 111 ? 2.172 -6.523 -15.838 1.00 91.38 111 SER A O 1
ATOM 810 N N . TRP A 1 112 ? 3.159 -4.572 -16.357 1.00 90.81 112 TRP A N 1
ATOM 811 C CA . TRP A 1 1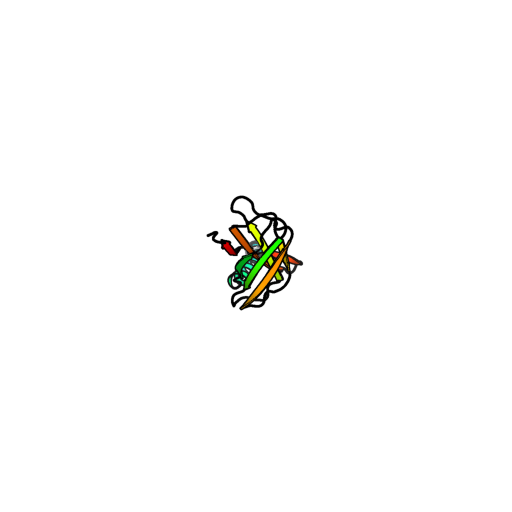12 ? 1.974 -3.738 -16.281 1.00 90.81 112 TRP A CA 1
ATOM 812 C C . TRP A 1 112 ? 1.617 -3.231 -17.663 1.00 90.81 112 TRP A C 1
ATOM 814 O O . TRP A 1 112 ? 2.479 -2.679 -18.340 1.00 90.81 112 TRP A O 1
ATOM 824 N N . ALA A 1 113 ? 0.356 -3.384 -18.059 1.00 91.44 113 ALA A N 1
ATOM 825 C CA . ALA A 1 113 ? -0.172 -2.832 -19.301 1.00 91.44 113 ALA A CA 1
ATOM 826 C C . ALA A 1 113 ? -0.890 -1.496 -19.056 1.00 91.44 113 ALA A C 1
ATOM 828 O O . ALA A 1 113 ? -1.369 -1.242 -17.955 1.00 91.44 113 ALA A O 1
ATOM 829 N N . ASN A 1 114 ? -1.014 -0.676 -20.102 1.00 90.62 114 ASN A N 1
ATOM 830 C CA . ASN A 1 114 ? -1.758 0.591 -20.112 1.00 90.62 114 ASN A CA 1
ATOM 831 C C . ASN A 1 114 ? -1.293 1.620 -19.077 1.00 90.62 114 ASN A C 1
ATOM 833 O O . ASN A 1 114 ? -2.095 2.406 -18.596 1.00 90.62 114 ASN A O 1
ATOM 837 N N . VAL A 1 115 ? 0.005 1.641 -18.777 1.00 89.56 115 VAL A N 1
ATOM 838 C CA . VAL A 1 115 ? 0.649 2.511 -17.780 1.00 89.56 115 VAL A CA 1
ATOM 839 C C . VAL A 1 115 ? 0.256 3.988 -17.920 1.00 89.56 115 VAL A C 1
ATOM 841 O O . VAL A 1 115 ? 0.158 4.703 -16.925 1.00 89.56 115 VAL A O 1
ATOM 844 N N . GLY A 1 116 ? 0.014 4.455 -19.148 1.00 88.44 116 GLY A N 1
ATOM 845 C CA . GLY A 1 116 ? -0.491 5.798 -19.435 1.00 88.44 116 GLY A CA 1
ATOM 846 C C . GLY A 1 116 ? 0.579 6.890 -19.444 1.00 88.44 116 GLY A C 1
ATOM 847 O O . GLY A 1 116 ? 0.269 8.030 -19.770 1.00 88.44 116 GLY A O 1
ATOM 848 N N . VAL A 1 117 ? 1.836 6.547 -19.143 1.00 89.31 117 VAL A N 1
ATOM 849 C CA . VAL A 1 117 ? 2.988 7.460 -19.184 1.00 89.31 117 VAL A CA 1
ATOM 850 C C . VAL A 1 117 ? 4.191 6.800 -19.852 1.00 89.31 117 VAL A C 1
ATOM 852 O O . VAL A 1 117 ? 4.434 5.604 -19.694 1.00 89.31 117 VAL A O 1
ATOM 855 N N . ASN A 1 118 ? 4.958 7.583 -20.610 1.00 87.31 118 ASN A N 1
ATOM 856 C CA . ASN A 1 118 ? 6.203 7.131 -21.230 1.00 87.31 118 ASN A CA 1
ATOM 857 C C . ASN A 1 118 ? 7.385 7.511 -20.338 1.00 87.31 118 ASN A C 1
ATOM 859 O O . ASN A 1 118 ? 7.480 8.663 -19.932 1.00 87.31 118 ASN A O 1
ATOM 863 N N . ASN A 1 119 ? 8.326 6.589 -20.111 1.00 86.56 119 ASN A N 1
ATOM 864 C CA . ASN A 1 119 ? 9.533 6.842 -19.313 1.00 86.56 119 ASN A CA 1
ATOM 865 C C . ASN A 1 119 ? 9.243 7.475 -17.930 1.00 86.56 119 ASN A C 1
ATOM 867 O O . ASN A 1 119 ? 9.748 8.567 -17.655 1.00 86.56 119 ASN A O 1
ATOM 871 N N . PRO A 1 120 ? 8.444 6.817 -17.068 1.00 88.81 120 PRO A N 1
ATOM 872 C CA . PRO A 1 120 ? 8.144 7.325 -15.738 1.00 88.81 120 PRO A CA 1
ATOM 873 C C . PRO A 1 120 ? 9.422 7.569 -14.934 1.00 88.81 120 PRO A C 1
ATOM 875 O O . PRO A 1 120 ? 10.354 6.763 -14.957 1.00 88.81 120 PRO A O 1
ATOM 878 N N . ILE A 1 121 ? 9.442 8.681 -14.208 1.00 90.06 121 ILE A N 1
ATOM 879 C CA . ILE A 1 121 ? 10.524 9.062 -13.294 1.00 90.06 121 ILE 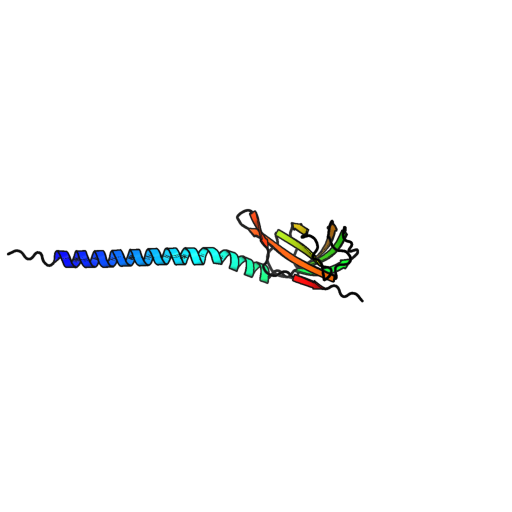A CA 1
ATOM 880 C C . ILE A 1 121 ? 10.191 8.699 -11.849 1.00 90.06 121 ILE A C 1
ATOM 882 O O . ILE A 1 121 ? 11.067 8.728 -10.993 1.00 90.06 121 ILE A O 1
ATOM 886 N N . GLU A 1 122 ? 8.935 8.366 -11.567 1.00 91.12 122 GLU A N 1
ATOM 887 C CA . GLU A 1 122 ? 8.455 8.003 -10.245 1.00 91.12 122 GLU A CA 1
ATOM 888 C C . GLU A 1 122 ? 7.412 6.887 -10.346 1.00 91.12 122 GLU A C 1
ATOM 890 O O . GLU A 1 122 ? 6.646 6.796 -11.309 1.00 91.12 122 GLU A O 1
ATOM 895 N N . VAL A 1 123 ? 7.382 6.030 -9.329 1.00 92.38 123 VAL A N 1
ATOM 896 C CA . VAL A 1 123 ? 6.286 5.093 -9.092 1.00 92.38 123 VAL A CA 1
ATOM 897 C C . VAL A 1 123 ? 5.776 5.244 -7.664 1.00 92.38 123 VAL A C 1
ATOM 899 O O . VAL A 1 123 ? 6.568 5.305 -6.724 1.00 92.38 123 VAL A O 1
ATOM 902 N N . GLY A 1 124 ? 4.458 5.288 -7.505 1.00 92.62 124 GLY A N 1
ATOM 903 C CA . GLY A 1 124 ? 3.765 5.171 -6.229 1.00 92.62 124 GLY A CA 1
ATOM 904 C C . GLY A 1 124 ? 3.181 3.774 -6.073 1.00 92.62 124 GLY A C 1
ATOM 905 O O . GLY A 1 124 ? 2.516 3.280 -6.982 1.00 92.62 124 GLY A O 1
ATOM 906 N N . ILE A 1 125 ? 3.430 3.138 -4.930 1.00 93.50 125 ILE A N 1
ATOM 907 C CA . ILE A 1 125 ? 2.883 1.829 -4.573 1.00 93.50 125 ILE A CA 1
ATOM 908 C C . ILE A 1 125 ? 2.088 1.962 -3.276 1.00 93.50 125 ILE A C 1
ATOM 910 O O . ILE A 1 125 ? 2.617 2.400 -2.251 1.00 93.50 125 ILE A O 1
ATOM 914 N N . THR A 1 126 ? 0.829 1.540 -3.314 1.00 94.62 126 THR A N 1
ATOM 915 C CA . THR A 1 126 ? -0.086 1.586 -2.172 1.00 94.62 126 THR A CA 1
ATOM 916 C C . THR A 1 126 ? -0.628 0.181 -1.905 1.00 94.62 126 THR A C 1
ATOM 918 O O . THR A 1 126 ? -1.394 -0.335 -2.724 1.00 94.62 126 THR A O 1
ATOM 921 N N . PRO A 1 127 ? -0.244 -0.473 -0.796 1.00 94.19 127 PRO A N 1
ATOM 922 C CA . PRO A 1 127 ? -0.882 -1.717 -0.385 1.00 94.19 127 PRO A CA 1
ATOM 923 C C . PRO A 1 127 ? -2.341 -1.483 0.013 1.00 94.19 127 PRO A C 1
ATOM 925 O O . PRO A 1 127 ? -2.708 -0.387 0.448 1.00 94.19 127 PRO A O 1
ATOM 928 N N . TYR A 1 128 ? -3.167 -2.515 -0.131 1.00 93.69 128 TYR A N 1
ATOM 929 C CA . TYR A 1 128 ? -4.542 -2.503 0.353 1.00 93.69 128 TYR A CA 1
ATOM 930 C C . TYR A 1 128 ? -4.933 -3.827 1.002 1.00 93.69 128 TYR A C 1
ATOM 932 O O . TYR A 1 128 ? -4.343 -4.880 0.741 1.00 93.69 128 TYR A O 1
ATOM 940 N N . PHE A 1 129 ? -5.981 -3.738 1.812 1.00 92.69 129 PHE A N 1
ATOM 941 C CA . PHE A 1 129 ? -6.654 -4.859 2.445 1.00 92.69 129 PHE A CA 1
ATOM 942 C C . PHE A 1 129 ? -8.115 -4.914 2.024 1.00 92.69 129 PHE A C 1
ATOM 944 O O . PHE A 1 129 ? -8.694 -3.899 1.640 1.00 92.69 129 PHE A O 1
ATOM 951 N N . ILE A 1 130 ? -8.724 -6.088 2.103 1.00 90.69 130 ILE A N 1
ATOM 952 C CA . ILE A 1 130 ? -10.157 -6.258 1.899 1.00 90.69 130 ILE A CA 1
ATOM 953 C C . ILE A 1 130 ? -10.844 -6.171 3.263 1.00 90.69 130 ILE A C 1
ATOM 955 O O . ILE A 1 130 ? -10.636 -7.001 4.150 1.00 90.69 130 ILE A O 1
ATOM 959 N N . GLY A 1 131 ? -11.669 -5.139 3.428 1.00 83.81 131 GLY A N 1
ATOM 960 C CA . GLY A 1 131 ? -12.485 -4.921 4.612 1.00 83.81 131 GLY A CA 1
ATOM 961 C C . GLY A 1 131 ? -13.594 -5.964 4.757 1.00 83.81 131 GLY A C 1
ATOM 962 O O . GLY A 1 131 ? -13.902 -6.740 3.850 1.00 83.81 131 GLY A O 1
ATOM 963 N N . LYS A 1 132 ? -14.264 -5.966 5.915 1.00 79.50 132 LYS A N 1
ATOM 964 C CA . LYS A 1 132 ? -15.353 -6.919 6.217 1.00 79.50 132 LYS A CA 1
ATOM 965 C C . LYS A 1 132 ? -16.541 -6.816 5.251 1.00 79.50 132 LYS A C 1
ATOM 967 O O . LYS A 1 132 ? -17.300 -7.776 5.141 1.00 79.50 132 LYS A O 1
ATOM 972 N N . ALA A 1 133 ? -16.714 -5.678 4.576 1.00 82.75 133 ALA A N 1
ATOM 973 C CA . ALA A 1 133 ? -17.764 -5.469 3.582 1.00 82.75 133 ALA A CA 1
ATOM 974 C C . ALA A 1 133 ? -17.315 -5.808 2.145 1.00 82.75 133 ALA A C 1
ATOM 976 O O . ALA A 1 133 ? -18.091 -5.624 1.209 1.00 82.75 133 ALA A O 1
ATOM 977 N N . GLY A 1 134 ? -16.090 -6.317 1.958 1.00 83.00 134 GLY A N 1
ATOM 978 C CA . GLY A 1 134 ? -15.506 -6.594 0.642 1.00 83.00 134 GLY A CA 1
ATOM 979 C C . GLY A 1 134 ? -14.907 -5.361 -0.045 1.00 83.00 134 GLY A C 1
ATOM 980 O O . GLY A 1 134 ? -14.526 -5.429 -1.211 1.00 83.00 134 GLY A O 1
ATOM 981 N N . ASP A 1 135 ? -14.835 -4.232 0.658 1.00 88.31 135 ASP A N 1
ATOM 982 C CA . ASP A 1 135 ? -14.258 -2.977 0.193 1.00 88.31 135 ASP A CA 1
ATOM 983 C C . ASP A 1 135 ? -12.722 -3.002 0.231 1.00 88.31 135 ASP A C 1
ATOM 985 O O . ASP A 1 135 ? -12.122 -3.535 1.160 1.00 88.31 135 ASP A O 1
ATOM 989 N N . GLN A 1 136 ? -12.069 -2.410 -0.776 1.00 91.50 136 GLN A N 1
ATOM 990 C CA . GLN A 1 136 ? -10.613 -2.238 -0.776 1.00 91.50 136 GLN A CA 1
ATOM 991 C C . GLN A 1 136 ? -10.231 -1.042 0.103 1.00 91.50 136 GLN A C 1
ATOM 993 O O . GLN A 1 136 ? -10.459 0.112 -0.264 1.00 91.50 136 GLN A O 1
ATOM 998 N N . GLN A 1 137 ? -9.603 -1.319 1.238 1.00 91.06 137 GLN A N 1
ATOM 999 C CA . GLN A 1 137 ? -9.070 -0.327 2.160 1.00 91.06 137 GLN A CA 1
ATOM 1000 C C . GLN A 1 137 ? -7.594 -0.094 1.853 1.00 91.06 137 GLN A C 1
ATOM 1002 O O . GLN A 1 137 ? -6.740 -0.934 2.139 1.00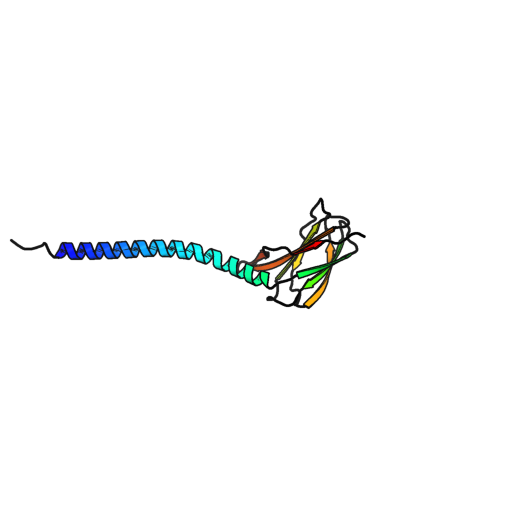 91.06 137 GLN A O 1
ATOM 1007 N N . LEU A 1 138 ? -7.295 1.038 1.215 1.00 91.69 138 LEU A N 1
ATOM 1008 C CA . LEU A 1 138 ? -5.924 1.410 0.885 1.00 91.69 138 LEU A CA 1
ATOM 1009 C C . LEU A 1 138 ? -5.190 1.920 2.119 1.00 91.69 138 LEU A C 1
ATOM 1011 O O . LEU A 1 138 ? -5.739 2.678 2.920 1.00 91.69 138 LEU A O 1
ATOM 1015 N N . CYS A 1 139 ? -3.906 1.592 2.205 1.00 90.94 139 CYS A N 1
ATOM 1016 C CA . CYS A 1 139 ? -3.038 2.225 3.176 1.00 90.94 139 CYS A CA 1
ATOM 1017 C C . CYS A 1 139 ? -2.944 3.737 2.913 1.00 90.94 139 CYS A C 1
ATOM 1019 O O . CYS A 1 139 ? -2.741 4.158 1.772 1.00 90.94 139 CYS A O 1
ATOM 1021 N N . PRO A 1 140 ? -3.038 4.583 3.957 1.00 84.81 140 PRO A N 1
ATOM 1022 C CA . PRO A 1 140 ? -3.056 6.037 3.788 1.00 84.81 140 PRO A CA 1
ATOM 1023 C C . PRO A 1 140 ? -1.712 6.596 3.310 1.00 84.81 140 PRO A C 1
ATOM 1025 O O . PRO A 1 140 ? -1.642 7.719 2.814 1.00 84.81 140 PRO A O 1
ATOM 1028 N N . ARG A 1 141 ? -0.628 5.825 3.465 1.00 83.12 141 ARG A N 1
ATOM 1029 C CA . ARG A 1 141 ? 0.695 6.169 2.947 1.00 83.12 141 ARG A CA 1
ATOM 1030 C C . ARG A 1 141 ? 0.979 5.373 1.683 1.00 83.12 141 ARG A C 1
ATOM 1032 O O . ARG A 1 141 ? 0.911 4.148 1.678 1.00 83.12 141 ARG A O 1
ATOM 1039 N N . THR A 1 142 ? 1.344 6.101 0.637 1.00 86.00 142 THR A N 1
ATOM 1040 C CA . THR A 1 142 ? 1.854 5.539 -0.613 1.00 86.00 142 THR A CA 1
ATOM 1041 C C . THR A 1 142 ? 3.373 5.596 -0.574 1.00 86.00 142 THR A C 1
ATOM 1043 O O . THR A 1 142 ? 3.938 6.661 -0.326 1.00 86.00 142 THR A O 1
ATOM 1046 N N . ASN A 1 143 ? 4.032 4.464 -0.808 1.00 85.50 143 ASN A N 1
ATOM 1047 C CA . ASN A 1 143 ? 5.483 4.423 -0.930 1.00 85.50 143 ASN A CA 1
ATOM 1048 C C . ASN A 1 143 ? 5.858 4.877 -2.337 1.00 85.50 143 ASN A C 1
ATOM 1050 O O . ASN A 1 143 ? 5.504 4.218 -3.316 1.00 85.50 143 ASN A O 1
ATOM 1054 N N . THR A 1 144 ? 6.548 6.011 -2.443 1.00 86.00 144 THR A N 1
ATOM 1055 C CA . THR A 1 144 ? 7.021 6.541 -3.722 1.00 86.00 144 THR A CA 1
ATOM 1056 C C . THR A 1 144 ? 8.509 6.278 -3.903 1.00 86.00 144 THR A C 1
ATOM 1058 O O . THR A 1 144 ? 9.307 6.381 -2.969 1.00 86.00 144 THR A O 1
ATOM 1061 N N . LYS A 1 145 ? 8.899 5.923 -5.126 1.00 86.69 145 LYS A N 1
ATOM 1062 C CA . LYS A 1 145 ? 10.300 5.761 -5.512 1.00 86.69 145 LYS A CA 1
ATOM 1063 C C . LYS A 1 145 ? 10.562 6.518 -6.800 1.00 86.69 145 LYS A C 1
ATOM 1065 O O . LYS A 1 145 ? 9.884 6.281 -7.796 1.00 86.69 145 LYS A O 1
ATOM 1070 N N . THR A 1 146 ? 11.582 7.368 -6.784 1.00 84.00 146 THR A N 1
ATOM 1071 C CA . THR A 1 146 ? 12.089 8.035 -7.981 1.00 84.00 146 THR A CA 1
ATOM 1072 C C . THR A 1 146 ? 13.162 7.190 -8.668 1.00 84.00 146 THR A C 1
ATOM 1074 O O . THR A 1 146 ? 14.044 6.608 -8.027 1.00 84.00 146 THR A O 1
ATOM 1077 N N . PHE A 1 147 ? 13.081 7.119 -9.991 1.00 78.75 147 PHE A N 1
ATOM 1078 C CA . PHE A 1 147 ? 14.071 6.512 -10.865 1.00 78.75 147 PHE A CA 1
ATOM 1079 C C . PHE A 1 147 ? 14.992 7.621 -11.368 1.00 78.75 147 PHE A C 1
ATOM 1081 O O . PHE A 1 147 ? 14.581 8.492 -12.134 1.00 78.75 147 PHE A O 1
ATOM 1088 N N . TRP A 1 148 ? 16.241 7.624 -10.912 1.00 58.81 148 TRP A N 1
ATOM 1089 C CA . TRP A 1 148 ? 17.224 8.594 -11.381 1.00 58.81 148 TRP A CA 1
ATOM 1090 C C . TRP A 1 148 ? 17.583 8.288 -12.836 1.00 58.81 148 TRP A C 1
ATOM 1092 O O . TRP A 1 148 ? 18.047 7.193 -13.154 1.00 58.81 148 TRP A O 1
ATOM 1102 N N . LYS A 1 149 ? 17.351 9.262 -13.718 1.00 52.19 149 LYS A N 1
ATOM 1103 C CA . LYS A 1 149 ? 17.823 9.244 -15.104 1.00 52.19 149 LYS A CA 1
ATOM 1104 C C . LYS A 1 149 ? 19.263 9.767 -15.093 1.00 52.19 149 LYS A C 1
ATOM 1106 O O . LYS A 1 149 ? 19.464 10.937 -14.771 1.00 52.19 149 LYS A O 1
ATOM 1111 N N . PHE A 1 150 ? 20.235 8.893 -15.348 1.00 42.62 150 PHE A N 1
ATOM 1112 C CA . PHE A 1 150 ? 21.608 9.305 -15.659 1.00 42.62 150 PHE A CA 1
ATOM 1113 C C . PHE A 1 150 ? 21.682 9.849 -17.087 1.00 42.62 150 PHE A C 1
ATOM 1115 O O . PHE A 1 150 ? 20.938 9.319 -17.948 1.00 42.62 150 PHE A O 1
#

pLDDT: mean 86.07, std 10.7, range [42.62, 96.0]

Secondary structure (DSSP, 8-state):
---TTTHHHHHHHHHHHHHHHHHHHHHHHHHHHHHHHHHHHHHHHHHHHS--EEEEEEES--SSEEEEEEEE-S-SSPPSEEEEEEE-SS-B---EEEES---TT-EEEEEEE---SSS-SEEEEEEEEE-TTS-EEE-SS-EEEE----